Protein AF-A0A0K2RJD0-F1 (afdb_monomer_lite)

Sequence (87 aa):
MFLGLADHFVPSESLPALAEALESSTAEAAVGRFAQEPPASALSGQRKWIDDAYASDDAEEIVARLRNAGGKPLQPPRRSGQSRLQP

Structure (mmCIF, N/CA/C/O backbone):
data_AF-A0A0K2RJD0-F1
#
_entry.id   AF-A0A0K2RJD0-F1
#
loop_
_atom_site.group_PDB
_atom_site.id
_atom_site.type_symbol
_atom_site.label_atom_id
_atom_site.label_alt_id
_atom_site.label_comp_id
_atom_site.label_asym_id
_atom_site.label_entity_id
_atom_site.label_seq_id
_atom_site.pdbx_PDB_ins_code
_atom_site.Cartn_x
_atom_site.Cartn_y
_atom_site.Cartn_z
_atom_site.occupancy
_atom_site.B_iso_or_equiv
_atom_site.auth_seq_id
_atom_site.auth_comp_id
_atom_site.auth_asym_id
_atom_site.auth_atom_id
_atom_site.pdbx_PDB_model_num
ATOM 1 N N . MET A 1 1 ? -8.011 -6.282 -3.684 1.00 57.94 1 MET A N 1
ATOM 2 C CA . MET A 1 1 ? -6.660 -5.943 -3.177 1.00 57.94 1 MET A CA 1
ATOM 3 C C . MET A 1 1 ? -5.595 -6.367 -4.175 1.00 57.94 1 MET A C 1
ATOM 5 O O . MET A 1 1 ? -5.733 -7.437 -4.740 1.00 57.94 1 MET A O 1
ATOM 9 N N . PHE A 1 2 ? -4.586 -5.534 -4.456 1.00 56.25 2 PHE A N 1
ATOM 10 C CA . PHE A 1 2 ? -3.748 -5.699 -5.660 1.00 56.25 2 PHE A CA 1
ATOM 11 C C . PHE A 1 2 ? -2.375 -6.368 -5.438 1.00 56.25 2 PHE A C 1
ATOM 13 O O . PHE A 1 2 ? -1.810 -6.913 -6.383 1.00 56.25 2 PHE A O 1
ATOM 20 N N . LEU A 1 3 ? -1.843 -6.341 -4.209 1.00 60.03 3 LEU A N 1
ATOM 21 C CA . LEU A 1 3 ? -0.483 -6.818 -3.894 1.00 60.03 3 LEU A CA 1
ATOM 22 C C . LEU A 1 3 ? -0.417 -7.780 -2.693 1.00 60.03 3 LEU A C 1
ATOM 24 O O . LEU A 1 3 ? 0.670 -8.188 -2.313 1.00 60.03 3 LEU A O 1
ATOM 28 N N . GLY A 1 4 ? -1.548 -8.090 -2.048 1.00 63.53 4 GLY A N 1
ATOM 29 C CA . GLY A 1 4 ? -1.566 -8.899 -0.817 1.00 63.53 4 GLY A C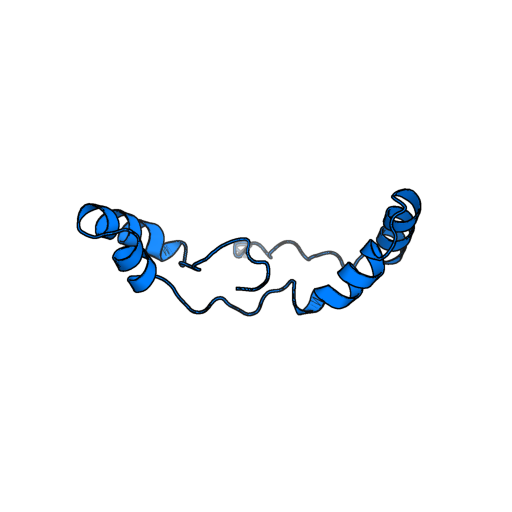A 1
ATOM 30 C C . GLY A 1 4 ? -0.963 -8.217 0.422 1.00 63.53 4 GLY A C 1
ATOM 31 O O . GLY A 1 4 ? -0.776 -8.870 1.435 1.00 63.53 4 GLY A O 1
ATOM 32 N N . LEU A 1 5 ? -0.658 -6.914 0.358 1.00 60.47 5 LEU A N 1
ATOM 33 C CA . LEU A 1 5 ? -0.089 -6.152 1.484 1.00 60.47 5 LEU A CA 1
ATOM 34 C C . LEU A 1 5 ? -1.101 -5.816 2.588 1.00 60.47 5 LEU A C 1
ATOM 36 O O . LEU A 1 5 ? -0.711 -5.387 3.668 1.00 60.47 5 LEU A O 1
ATOM 40 N N . ALA A 1 6 ? -2.389 -5.927 2.296 1.00 71.62 6 ALA A N 1
ATOM 41 C CA . ALA A 1 6 ? -3.454 -5.661 3.245 1.00 71.62 6 ALA A CA 1
ATOM 42 C C . ALA A 1 6 ? -4.668 -6.517 2.876 1.00 71.62 6 ALA A C 1
ATOM 44 O O . ALA A 1 6 ? -4.802 -6.898 1.708 1.00 71.62 6 ALA A O 1
ATOM 45 N N . ASP A 1 7 ? -5.532 -6.757 3.865 1.00 66.50 7 ASP A N 1
ATOM 46 C CA . ASP A 1 7 ? -6.753 -7.569 3.756 1.00 66.50 7 ASP A CA 1
ATOM 47 C C . ASP A 1 7 ? -8.035 -6.724 3.623 1.00 66.50 7 ASP A C 1
ATOM 49 O O . ASP A 1 7 ? -8.989 -7.139 2.966 1.00 66.50 7 ASP A O 1
ATOM 53 N N . HIS A 1 8 ? -8.041 -5.493 4.163 1.00 76.19 8 HIS A N 1
ATOM 54 C CA . HIS A 1 8 ? -9.149 -4.537 4.034 1.00 76.19 8 HIS A CA 1
ATOM 55 C C . HIS A 1 8 ? -8.693 -3.102 3.724 1.00 76.19 8 HIS A C 1
ATOM 57 O O . HIS A 1 8 ? -7.647 -2.648 4.186 1.00 76.19 8 HIS A O 1
ATOM 63 N N . PHE A 1 9 ? -9.487 -2.374 2.933 1.00 76.62 9 PHE A N 1
ATOM 64 C CA . PHE A 1 9 ? -9.306 -0.942 2.682 1.00 76.62 9 PHE A CA 1
ATOM 65 C C . PHE A 1 9 ? -10.355 -0.159 3.473 1.00 76.62 9 PHE A C 1
ATOM 67 O O . PHE A 1 9 ? -11.549 -0.330 3.240 1.00 76.62 9 PHE A O 1
ATOM 74 N N . VAL A 1 10 ? -9.909 0.692 4.398 1.00 78.88 10 VAL A N 1
ATOM 75 C CA . VAL A 1 10 ? -10.775 1.571 5.196 1.00 78.88 10 VAL A CA 1
ATOM 76 C C . VAL A 1 10 ? -10.368 3.025 4.932 1.00 78.88 10 VAL A C 1
ATOM 78 O O . VAL A 1 10 ? -9.178 3.340 5.038 1.00 78.88 10 VAL A O 1
ATOM 81 N N . PRO A 1 11 ? -11.309 3.925 4.594 1.00 78.25 11 PRO A N 1
ATOM 82 C CA . PRO A 1 11 ? -11.013 5.345 4.434 1.00 78.25 11 PRO A CA 1
ATOM 83 C C . PRO A 1 11 ? -10.457 5.955 5.723 1.00 78.25 11 PRO A C 1
ATOM 85 O O . PRO A 1 11 ? -10.974 5.699 6.811 1.00 78.25 11 PRO A O 1
ATOM 88 N N . SER A 1 12 ? -9.449 6.825 5.613 1.00 78.44 12 SER A N 1
ATOM 89 C CA . SER A 1 12 ? -8.827 7.473 6.780 1.00 78.44 12 SER A CA 1
ATOM 90 C C . SER A 1 12 ? -9.822 8.256 7.644 1.00 78.44 12 SER A C 1
ATOM 92 O O . SER A 1 12 ? -9.677 8.308 8.861 1.00 78.44 12 SER A O 1
ATOM 94 N N . GLU A 1 13 ? -10.856 8.830 7.029 1.00 78.75 13 GLU A N 1
ATOM 95 C CA . GLU A 1 13 ? -11.941 9.544 7.716 1.00 78.75 13 GLU A CA 1
ATOM 96 C C . GLU A 1 13 ? -12.800 8.641 8.613 1.00 78.75 13 GLU A C 1
ATOM 98 O O . GLU A 1 13 ? -13.386 9.113 9.581 1.00 78.75 13 GLU A O 1
ATOM 103 N N . SER A 1 14 ? -12.856 7.340 8.319 1.00 78.81 14 SER A N 1
ATOM 104 C CA . SER A 1 14 ? -13.625 6.356 9.085 1.00 78.81 14 SER A CA 1
ATOM 105 C C . SER A 1 14 ? -12.810 5.706 10.207 1.00 78.81 14 SER A C 1
ATOM 107 O O . SER A 1 14 ? -13.367 4.938 10.985 1.00 78.81 14 SER A O 1
ATOM 109 N N . LEU A 1 15 ? -11.512 6.013 10.333 1.00 80.88 15 LEU A N 1
ATOM 110 C CA . LEU A 1 15 ? -10.647 5.444 11.374 1.00 80.88 15 LEU A CA 1
ATOM 111 C C . LEU A 1 15 ? -11.077 5.786 12.812 1.00 80.88 15 LEU A C 1
ATOM 113 O O . LEU A 1 15 ? -11.018 4.884 13.645 1.00 80.88 15 LEU A O 1
ATOM 117 N N . PRO A 1 16 ? -11.538 7.013 13.137 1.00 82.81 16 PRO A N 1
ATOM 118 C CA . PRO A 1 16 ? -12.039 7.312 14.480 1.00 82.81 16 PRO A CA 1
ATOM 119 C C . PRO A 1 16 ? -13.272 6.469 14.831 1.00 82.81 16 PRO A C 1
ATOM 121 O O . PRO A 1 16 ? -13.330 5.872 15.899 1.00 82.81 16 PRO A O 1
ATOM 124 N N . ALA A 1 17 ? -14.211 6.335 13.890 1.00 80.75 17 ALA A N 1
ATOM 125 C CA . ALA A 1 17 ? -15.410 5.517 14.068 1.00 80.75 17 ALA A CA 1
ATOM 126 C C . ALA A 1 17 ? -15.095 4.010 14.126 1.00 80.75 17 ALA A C 1
ATOM 128 O O . ALA A 1 17 ? -15.757 3.263 14.844 1.00 80.75 17 ALA A O 1
ATOM 129 N N . LEU A 1 18 ? -14.065 3.557 13.400 1.00 79.12 18 LEU A N 1
ATOM 130 C CA . LEU A 1 18 ? -13.555 2.190 13.501 1.00 79.12 18 LEU A CA 1
ATOM 131 C C . LEU A 1 18 ? -12.958 1.925 14.889 1.00 79.12 18 LEU A C 1
ATOM 133 O O . LEU A 1 18 ? -13.222 0.870 15.456 1.00 79.12 18 LEU A O 1
ATOM 137 N N . ALA A 1 19 ? -12.185 2.867 15.441 1.00 81.75 19 ALA A N 1
ATOM 138 C CA . ALA A 1 19 ? -11.606 2.740 16.778 1.00 81.75 19 ALA A CA 1
ATOM 139 C C . ALA A 1 19 ? -12.696 2.609 17.854 1.00 81.75 19 ALA A C 1
ATOM 141 O O . ALA A 1 19 ? -12.630 1.691 18.664 1.00 81.75 19 ALA A O 1
ATOM 142 N N . GLU A 1 20 ? -13.744 3.433 17.793 1.00 85.25 20 GLU A N 1
ATOM 143 C CA . GLU A 1 20 ? -14.902 3.322 18.693 1.00 85.25 20 GLU A CA 1
ATOM 144 C C . GLU A 1 20 ? -15.658 1.991 18.519 1.00 85.25 20 GLU A C 1
ATOM 146 O O . GLU A 1 20 ? -16.081 1.357 19.488 1.00 85.25 20 GLU A O 1
ATOM 151 N N . ALA A 1 21 ? -15.814 1.511 17.282 1.00 79.94 21 ALA A N 1
ATOM 152 C CA . ALA A 1 21 ? -16.473 0.232 17.021 1.00 79.94 21 ALA A CA 1
ATOM 153 C C . ALA A 1 21 ? -15.670 -0.973 17.544 1.00 79.94 21 ALA A C 1
ATOM 155 O O . ALA A 1 21 ? -16.267 -1.968 17.957 1.00 79.94 21 ALA A O 1
ATOM 156 N N . LEU A 1 22 ? -14.336 -0.886 17.565 1.00 82.62 22 LEU A N 1
ATOM 157 C CA . LEU A 1 22 ? -13.457 -1.924 18.116 1.00 82.62 22 LEU A CA 1
ATOM 158 C C . LEU A 1 22 ? -13.568 -2.056 19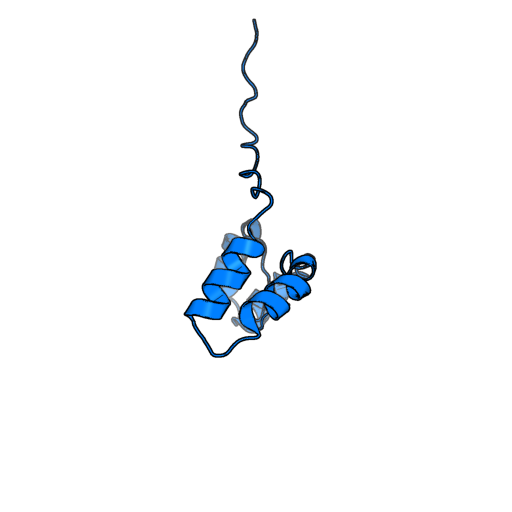.641 1.00 82.62 22 LEU A C 1
ATOM 160 O O . LEU A 1 22 ? -13.288 -3.125 20.174 1.00 82.62 22 LEU A O 1
ATOM 164 N N . GLU A 1 23 ? -14.010 -1.015 20.348 1.00 86.94 23 GLU A N 1
ATOM 165 C CA . GLU A 1 23 ? -14.236 -1.088 21.800 1.00 86.94 23 GLU A CA 1
ATOM 166 C C . GLU A 1 23 ? -15.453 -1.950 22.164 1.00 86.94 23 GLU A C 1
ATOM 168 O O . GLU A 1 23 ? -15.542 -2.477 23.272 1.00 86.94 23 GLU A O 1
ATOM 173 N N . SER A 1 24 ? -16.395 -2.106 21.231 1.00 83.06 24 SER A N 1
ATOM 174 C CA . SER A 1 24 ? -17.690 -2.754 21.469 1.00 83.06 24 SER A CA 1
ATOM 175 C C . SER A 1 24 ? -17.928 -4.013 20.631 1.00 83.06 24 SER A C 1
ATOM 177 O O . SER A 1 24 ? -18.920 -4.708 20.846 1.00 83.06 24 SER A O 1
ATOM 179 N N . SER A 1 25 ? -17.057 -4.316 19.666 1.00 82.12 25 SER A N 1
ATOM 180 C CA . SER A 1 25 ? -17.217 -5.417 18.706 1.00 82.12 25 SER A CA 1
ATOM 181 C C . SER A 1 25 ? -15.879 -6.082 18.377 1.00 82.12 25 SER A C 1
ATOM 183 O O . SER A 1 25 ? -14.811 -5.534 18.631 1.00 82.12 25 SER A O 1
ATOM 185 N N . THR A 1 26 ? -15.924 -7.272 17.773 1.00 81.81 26 THR A N 1
ATOM 186 C CA . THR A 1 26 ? -14.710 -7.947 17.295 1.00 81.81 26 THR A CA 1
ATOM 187 C C . THR A 1 26 ? -14.084 -7.210 16.114 1.00 81.81 26 THR A C 1
ATOM 189 O O . THR A 1 26 ? -14.767 -6.518 15.351 1.00 81.81 26 THR A O 1
ATOM 192 N N . ALA A 1 27 ? -12.775 -7.400 15.935 1.00 77.38 27 ALA A N 1
ATOM 193 C CA . ALA A 1 27 ? -12.019 -6.761 14.866 1.00 77.38 27 ALA A CA 1
ATOM 194 C C . ALA A 1 27 ? -12.581 -7.070 13.473 1.00 77.38 27 ALA A C 1
ATOM 196 O O . ALA A 1 27 ? -12.727 -6.148 12.674 1.00 77.38 27 ALA A O 1
ATOM 197 N N . GLU A 1 28 ? -12.979 -8.315 13.192 1.00 77.00 28 GLU A N 1
ATOM 198 C CA . GLU A 1 28 ? -13.568 -8.655 11.890 1.00 77.00 28 GLU A CA 1
ATOM 199 C C . GLU A 1 28 ? -14.906 -7.945 11.645 1.00 77.00 28 GLU A C 1
ATOM 201 O O . GLU A 1 28 ? -15.156 -7.467 10.539 1.00 77.00 28 GLU A O 1
ATOM 206 N N . ALA A 1 29 ? -15.757 -7.826 12.669 1.00 77.75 29 ALA A N 1
ATOM 207 C CA . ALA A 1 29 ? -17.056 -7.170 12.542 1.00 77.75 29 ALA A CA 1
ATOM 208 C C . ALA A 1 29 ? -16.918 -5.648 12.382 1.00 77.75 29 ALA A C 1
ATOM 210 O O . ALA A 1 29 ? -17.614 -5.043 11.565 1.00 77.75 29 ALA A O 1
ATOM 211 N N . ALA A 1 30 ? -16.001 -5.031 13.132 1.00 80.94 30 ALA A N 1
ATOM 212 C CA . ALA A 1 30 ? -15.713 -3.608 13.025 1.00 80.94 30 ALA A CA 1
ATOM 213 C C . ALA A 1 30 ? -15.084 -3.284 11.662 1.00 80.94 30 ALA A C 1
ATOM 215 O O . ALA A 1 30 ? -15.616 -2.461 10.921 1.00 80.94 30 ALA A O 1
ATOM 216 N N . VAL A 1 31 ? -14.014 -3.982 11.273 1.00 78.94 31 VAL A N 1
ATOM 217 C CA . VAL A 1 31 ? -13.335 -3.751 9.990 1.00 78.94 31 VAL A CA 1
ATOM 218 C C . VAL A 1 31 ? -14.264 -4.041 8.814 1.00 78.94 31 VAL A C 1
ATOM 220 O O . VAL A 1 31 ? -14.333 -3.226 7.901 1.00 78.94 31 VAL A O 1
ATOM 223 N N . GLY A 1 32 ? -15.049 -5.122 8.852 1.00 79.12 32 GLY A N 1
ATOM 224 C CA . GLY A 1 32 ? -16.021 -5.440 7.803 1.00 79.12 32 GLY A CA 1
ATOM 225 C C . GLY A 1 32 ? -17.096 -4.365 7.608 1.00 79.12 32 GLY A C 1
ATOM 226 O O . GLY A 1 32 ? -17.560 -4.162 6.490 1.00 79.12 32 GLY A O 1
ATOM 227 N N . ARG A 1 33 ? -17.459 -3.629 8.667 1.00 78.94 33 ARG A N 1
ATOM 228 C CA . ARG A 1 33 ? -18.457 -2.549 8.608 1.00 78.94 33 ARG A CA 1
ATOM 229 C C . ARG A 1 33 ? -17.937 -1.276 7.937 1.00 78.94 33 ARG A C 1
ATOM 231 O O . ARG A 1 33 ? -18.730 -0.544 7.349 1.00 78.94 33 ARG A O 1
ATOM 238 N N . PHE A 1 34 ? -16.636 -1.009 8.034 1.00 78.81 34 PHE A N 1
ATOM 239 C CA . PHE A 1 34 ? -16.000 0.185 7.462 1.00 78.81 34 PHE A CA 1
ATOM 240 C C . PHE A 1 34 ? -15.147 -0.109 6.222 1.00 78.81 34 PHE A C 1
ATOM 242 O O . PHE A 1 34 ? -14.681 0.825 5.566 1.00 78.81 34 PHE A O 1
ATOM 249 N N . ALA A 1 35 ? -14.940 -1.384 5.888 1.00 81.25 35 ALA A N 1
ATOM 250 C CA . ALA A 1 35 ? -14.242 -1.795 4.684 1.00 81.25 35 ALA A CA 1
ATOM 251 C C . ALA A 1 35 ? -15.022 -1.355 3.439 1.00 81.25 35 ALA A C 1
ATOM 253 O O . ALA A 1 35 ? -16.228 -1.572 3.326 1.00 81.25 35 ALA A O 1
ATOM 254 N N . GLN A 1 36 ? -14.317 -0.752 2.489 1.00 78.38 36 GLN A N 1
ATOM 255 C CA . GLN A 1 36 ? -14.864 -0.340 1.200 1.00 78.38 36 GLN A CA 1
ATOM 256 C C . GLN A 1 36 ? -14.096 -0.993 0.053 1.00 78.38 36 GLN A C 1
ATOM 258 O O . GLN A 1 36 ? -12.956 -1.440 0.220 1.00 78.38 36 GLN A O 1
ATOM 263 N N . GLU A 1 37 ? -14.720 -1.033 -1.127 1.00 70.56 37 GLU A N 1
ATOM 264 C CA . GLU A 1 37 ? -14.055 -1.486 -2.346 1.00 70.56 37 GLU A CA 1
ATOM 265 C C . GLU A 1 37 ? -12.854 -0.566 -2.634 1.00 70.56 37 GLU A C 1
ATOM 267 O O . GLU A 1 37 ? -13.027 0.649 -2.784 1.00 70.56 37 GLU A O 1
ATOM 272 N N . PRO A 1 38 ? -11.621 -1.104 -2.682 1.00 68.44 38 PRO A N 1
ATOM 273 C CA . PRO A 1 38 ? -10.450 -0.283 -2.921 1.00 68.44 38 PRO A CA 1
ATOM 274 C C . PRO A 1 38 ? -10.501 0.315 -4.333 1.00 68.44 38 PRO A C 1
ATOM 276 O O . PRO A 1 38 ? -10.833 -0.393 -5.290 1.00 68.44 38 PRO A O 1
ATOM 279 N N . PRO A 1 39 ? -10.102 1.587 -4.504 1.00 68.19 39 PRO A N 1
ATOM 280 C CA . PRO A 1 39 ? -9.981 2.175 -5.829 1.00 68.19 39 PRO A CA 1
ATOM 281 C C . PRO A 1 39 ? -8.960 1.402 -6.675 1.00 68.19 39 PRO A C 1
ATOM 283 O O . PRO A 1 39 ? -8.053 0.742 -6.154 1.00 68.19 39 PRO A O 1
ATOM 286 N N . ALA A 1 40 ? -9.094 1.506 -8.001 1.00 68.81 40 ALA A N 1
ATOM 287 C CA . ALA A 1 40 ? -8.188 0.854 -8.940 1.00 68.81 40 ALA A CA 1
ATOM 288 C C . ALA A 1 40 ? -6.724 1.179 -8.598 1.00 68.81 40 ALA A C 1
ATOM 290 O O . ALA A 1 40 ? -6.341 2.344 -8.467 1.00 68.81 40 ALA A O 1
ATOM 291 N N . SER A 1 41 ? -5.897 0.144 -8.434 1.00 66.81 41 SER A N 1
ATOM 292 C CA . SER A 1 41 ? -4.507 0.340 -8.031 1.00 66.81 41 SER A CA 1
ATOM 293 C C . SER A 1 41 ? -3.738 1.080 -9.121 1.00 66.81 41 SER A C 1
ATOM 295 O O . SER A 1 41 ? -3.658 0.623 -10.261 1.00 66.81 41 SER A O 1
ATOM 297 N N . ALA A 1 42 ? -3.096 2.189 -8.755 1.00 66.25 42 ALA A N 1
ATOM 298 C CA . ALA A 1 42 ? -2.175 2.898 -9.642 1.00 66.25 42 ALA A CA 1
ATOM 299 C C . ALA A 1 42 ? -0.995 2.014 -10.097 1.00 66.25 42 ALA A C 1
ATOM 301 O O . ALA A 1 42 ? -0.380 2.300 -11.127 1.00 66.25 42 ALA A O 1
ATOM 302 N N . LEU A 1 43 ? -0.699 0.930 -9.364 1.00 64.19 43 LEU A N 1
ATOM 303 C CA . LEU A 1 43 ? 0.287 -0.069 -9.771 1.00 64.19 43 LEU A CA 1
ATOM 304 C C . LEU A 1 43 ? -0.230 -1.019 -10.860 1.00 64.19 43 LEU A C 1
ATOM 306 O O . LEU A 1 43 ? 0.588 -1.541 -11.610 1.00 64.19 43 LEU A O 1
ATOM 310 N N . SER A 1 44 ? -1.546 -1.209 -11.025 1.00 67.94 44 SER A N 1
ATOM 311 C CA . SER A 1 44 ? -2.092 -2.033 -12.119 1.00 67.94 44 SER A CA 1
ATOM 312 C C . SER A 1 44 ? -1.666 -1.524 -13.486 1.00 67.94 44 SER A C 1
ATOM 314 O O . SER A 1 44 ? -1.237 -2.307 -14.327 1.00 67.94 44 SER A O 1
ATOM 316 N N . GLY A 1 45 ? -1.722 -0.205 -13.690 1.00 69.81 45 GLY A N 1
ATOM 317 C CA . GLY A 1 45 ? -1.287 0.424 -14.939 1.00 69.81 45 GLY A CA 1
ATOM 318 C C . GLY A 1 45 ? 0.232 0.457 -15.123 1.00 69.81 45 GLY A C 1
ATOM 319 O O . GLY A 1 45 ? 0.711 0.749 -16.213 1.00 69.81 45 GLY A O 1
ATOM 320 N N . GLN A 1 46 ? 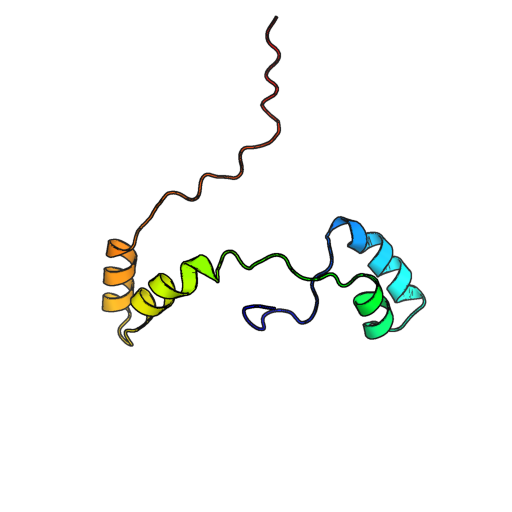0.992 0.163 -14.069 1.00 71.94 46 GLN A N 1
ATOM 321 C CA . GLN A 1 46 ? 2.453 0.209 -14.054 1.00 71.94 46 GLN A CA 1
ATOM 322 C C . GLN A 1 46 ? 3.095 -1.183 -14.040 1.00 71.94 46 GLN A C 1
ATOM 324 O O . GLN A 1 46 ? 4.288 -1.299 -14.292 1.00 71.94 46 GLN A O 1
ATOM 329 N N . ARG A 1 47 ? 2.306 -2.243 -13.822 1.00 75.94 47 ARG A N 1
ATOM 330 C CA . ARG A 1 47 ? 2.790 -3.621 -13.697 1.00 75.94 47 ARG A CA 1
ATOM 331 C C . ARG A 1 47 ? 3.673 -4.041 -14.872 1.00 75.94 47 ARG A C 1
ATOM 333 O O . ARG A 1 47 ? 4.755 -4.547 -14.640 1.00 75.94 47 ARG A O 1
ATOM 340 N N . LYS A 1 48 ? 3.290 -3.724 -16.114 1.00 77.12 48 LYS A N 1
ATOM 341 C CA . LYS A 1 48 ? 4.068 -4.124 -17.297 1.00 77.12 48 LYS A CA 1
ATOM 342 C C . LYS A 1 48 ? 5.520 -3.620 -17.270 1.00 77.12 48 LYS A C 1
ATOM 344 O O . LYS A 1 48 ? 6.428 -4.396 -17.526 1.00 77.12 48 LYS A O 1
ATOM 349 N N . TRP A 1 49 ? 5.748 -2.332 -16.998 1.00 80.31 49 TRP A N 1
ATOM 350 C CA . TRP A 1 49 ? 7.117 -1.801 -17.007 1.00 80.31 49 TRP A CA 1
ATOM 351 C C . TRP A 1 49 ? 7.903 -2.252 -15.774 1.00 80.31 49 TRP A C 1
ATOM 353 O O . TRP A 1 49 ? 9.112 -2.434 -15.869 1.00 80.31 49 TRP A O 1
ATOM 363 N N . ILE A 1 50 ? 7.218 -2.440 -14.639 1.00 81.38 50 ILE A N 1
ATOM 364 C CA . ILE A 1 50 ? 7.817 -2.987 -13.419 1.00 81.38 50 ILE A CA 1
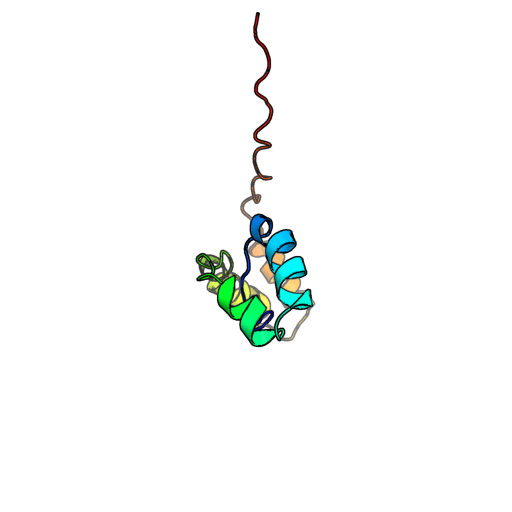ATOM 365 C C . ILE A 1 50 ? 8.302 -4.414 -13.699 1.00 81.38 50 ILE A C 1
ATOM 367 O O . ILE A 1 50 ? 9.470 -4.705 -13.468 1.00 81.38 50 ILE A O 1
ATOM 371 N N . ASP A 1 51 ? 7.454 -5.268 -14.272 1.00 83.44 51 ASP A N 1
ATOM 372 C CA . ASP A 1 51 ? 7.805 -6.646 -14.620 1.00 83.44 51 ASP A CA 1
ATOM 373 C C . ASP A 1 51 ? 8.995 -6.676 -15.597 1.00 83.44 51 ASP A C 1
ATOM 375 O O . ASP A 1 51 ? 9.972 -7.377 -15.350 1.00 83.44 51 ASP A O 1
ATOM 379 N N . ASP A 1 52 ? 8.978 -5.849 -16.650 1.00 81.62 52 ASP A N 1
ATOM 380 C CA . ASP A 1 52 ? 10.073 -5.761 -17.631 1.00 81.62 52 ASP A CA 1
ATOM 381 C C . ASP A 1 52 ? 11.406 -5.290 -16.990 1.00 81.62 52 ASP A C 1
ATOM 383 O O . ASP A 1 52 ? 12.489 -5.775 -17.342 1.00 81.62 52 ASP A O 1
ATOM 387 N N . ALA A 1 53 ? 11.347 -4.352 -16.035 1.00 81.69 53 ALA A N 1
ATOM 388 C CA . ALA A 1 53 ? 12.524 -3.797 -15.361 1.00 81.69 53 ALA A CA 1
ATOM 389 C C . ALA A 1 53 ? 13.149 -4.761 -14.340 1.00 81.69 53 ALA A C 1
ATOM 391 O O . ALA A 1 53 ? 14.371 -4.774 -14.194 1.00 81.69 53 ALA A O 1
ATOM 392 N N . TYR A 1 54 ? 12.329 -5.571 -13.666 1.00 80.94 54 TYR A N 1
ATOM 393 C CA . TYR A 1 54 ? 12.754 -6.527 -12.637 1.00 80.94 54 TYR A CA 1
ATOM 394 C C . TYR A 1 54 ? 12.880 -7.975 -13.145 1.00 80.94 54 TYR A C 1
ATOM 396 O O . TYR A 1 54 ? 13.146 -8.873 -12.357 1.00 80.94 54 TYR A O 1
ATOM 404 N N . ALA A 1 55 ? 12.739 -8.221 -14.452 1.00 86.69 55 ALA A N 1
ATOM 405 C CA . ALA A 1 55 ? 12.842 -9.558 -15.052 1.00 86.69 55 ALA A CA 1
ATOM 406 C C . ALA A 1 55 ? 14.265 -10.162 -15.078 1.00 86.69 55 ALA A C 1
ATOM 408 O O . ALA A 1 55 ? 14.447 -11.241 -15.637 1.00 86.69 55 ALA A O 1
ATOM 409 N N . SER A 1 56 ? 15.280 -9.460 -14.570 1.00 82.75 56 SER A N 1
ATOM 410 C CA . SER A 1 56 ? 16.662 -9.951 -14.514 1.00 82.75 56 SER A CA 1
ATOM 411 C C . SER A 1 56 ? 17.023 -10.354 -13.089 1.00 82.75 56 SER A C 1
ATOM 413 O O . SER A 1 56 ? 16.644 -9.658 -12.156 1.00 82.75 56 SER A O 1
ATOM 415 N N . ASP A 1 57 ? 17.807 -11.418 -12.926 1.00 81.94 57 ASP A N 1
ATOM 416 C CA . ASP A 1 57 ? 18.367 -11.831 -11.631 1.00 81.94 57 ASP A CA 1
ATOM 417 C C . ASP A 1 57 ? 19.666 -11.078 -11.273 1.00 81.94 57 ASP A C 1
ATOM 419 O O . ASP A 1 57 ? 20.213 -11.249 -10.182 1.00 81.94 57 ASP A O 1
ATOM 423 N N . ASP A 1 58 ? 20.164 -10.231 -12.181 1.00 87.81 58 ASP A N 1
ATOM 424 C CA . ASP A 1 58 ? 21.349 -9.399 -11.973 1.00 87.81 58 ASP A CA 1
ATOM 425 C C . ASP A 1 58 ? 20.972 -7.961 -11.582 1.00 87.81 58 ASP A C 1
ATOM 427 O O . ASP A 1 58 ? 20.230 -7.266 -12.286 1.00 87.81 58 ASP A O 1
ATOM 431 N N . ALA A 1 59 ? 21.507 -7.499 -10.450 1.00 84.81 59 ALA A N 1
ATOM 432 C CA . ALA A 1 59 ? 21.208 -6.180 -9.905 1.00 84.81 59 ALA A CA 1
ATOM 433 C C . ALA A 1 59 ? 21.732 -5.023 -10.776 1.00 84.81 59 ALA A C 1
ATOM 435 O O . ALA A 1 59 ? 21.080 -3.977 -10.841 1.00 84.81 59 ALA A O 1
ATOM 436 N N . GLU A 1 60 ? 22.871 -5.178 -11.457 1.00 87.81 60 GLU A N 1
ATOM 437 C CA . GLU A 1 60 ? 23.397 -4.152 -12.365 1.00 87.81 60 GLU A CA 1
ATOM 438 C C . GLU A 1 60 ? 22.495 -4.009 -13.593 1.00 87.81 60 GLU A C 1
ATOM 440 O O . GLU A 1 60 ? 22.166 -2.890 -14.004 1.00 87.81 60 GLU A O 1
ATOM 445 N N . GLU A 1 61 ? 22.012 -5.135 -14.120 1.00 83.44 61 GLU A N 1
ATOM 446 C CA . GLU A 1 61 ? 21.067 -5.168 -15.233 1.00 83.44 61 GLU A CA 1
ATOM 447 C C . GLU A 1 61 ? 19.710 -4.548 -14.851 1.00 83.44 61 GLU A C 1
ATOM 449 O O . GLU A 1 61 ? 19.175 -3.729 -15.606 1.00 83.44 61 GLU A O 1
ATOM 454 N N . ILE A 1 62 ? 19.171 -4.858 -13.663 1.00 84.88 62 ILE A N 1
ATOM 455 C CA . ILE A 1 62 ? 17.948 -4.218 -13.147 1.00 84.88 62 ILE A CA 1
ATOM 456 C C . ILE A 1 62 ? 18.136 -2.696 -13.094 1.00 84.88 62 ILE A C 1
ATOM 458 O O . ILE A 1 62 ? 17.292 -1.942 -13.580 1.00 84.88 62 ILE A O 1
ATOM 462 N N . VAL A 1 63 ? 19.254 -2.211 -12.545 1.00 84.62 63 VAL A N 1
ATOM 463 C CA . VAL A 1 63 ? 19.525 -0.768 -12.438 1.00 84.62 63 VAL A CA 1
ATOM 464 C C . VAL A 1 63 ? 19.667 -0.116 -13.817 1.00 84.62 63 VAL A C 1
ATOM 466 O O . VAL A 1 63 ? 19.169 0.996 -14.019 1.00 84.62 63 VAL A O 1
ATOM 469 N N . ALA A 1 64 ? 20.300 -0.785 -14.784 1.00 84.38 64 ALA A N 1
ATOM 470 C CA . ALA A 1 64 ? 20.394 -0.300 -16.160 1.00 84.38 64 ALA A CA 1
ATOM 471 C C . ALA A 1 64 ? 19.007 -0.181 -16.818 1.00 84.38 64 ALA A C 1
ATOM 473 O O . ALA A 1 64 ? 18.685 0.857 -17.406 1.00 84.38 64 ALA A O 1
ATOM 474 N N . ARG A 1 65 ? 18.151 -1.197 -16.654 1.00 81.88 65 ARG A N 1
ATOM 475 C CA . ARG A 1 65 ? 16.768 -1.203 -17.155 1.00 81.88 65 ARG A CA 1
ATOM 476 C C . ARG A 1 65 ? 15.906 -0.142 -16.477 1.00 81.88 65 ARG A C 1
ATOM 478 O O . ARG A 1 65 ? 15.180 0.564 -17.169 1.00 81.88 65 ARG A O 1
ATOM 485 N N . LEU A 1 66 ? 16.039 0.050 -15.163 1.00 82.38 66 LEU A N 1
ATOM 486 C CA . LEU A 1 66 ? 15.347 1.105 -14.411 1.00 82.38 66 LEU A CA 1
ATOM 487 C C . LEU A 1 66 ? 15.756 2.510 -14.864 1.00 82.38 66 LEU A C 1
ATOM 489 O O . LEU A 1 66 ? 14.904 3.386 -14.993 1.00 82.38 66 LEU A O 1
ATOM 493 N N . ARG A 1 67 ? 17.045 2.738 -15.137 1.00 81.62 67 ARG A N 1
ATOM 494 C CA . ARG A 1 67 ? 17.528 4.022 -15.672 1.00 81.62 67 ARG A CA 1
ATOM 495 C C . ARG A 1 67 ? 16.997 4.289 -17.073 1.00 81.62 67 ARG A C 1
ATOM 497 O O . ARG A 1 67 ? 16.629 5.422 -17.360 1.00 81.62 67 ARG A O 1
ATOM 504 N N . ASN A 1 68 ? 16.917 3.259 -17.912 1.00 78.38 68 ASN A N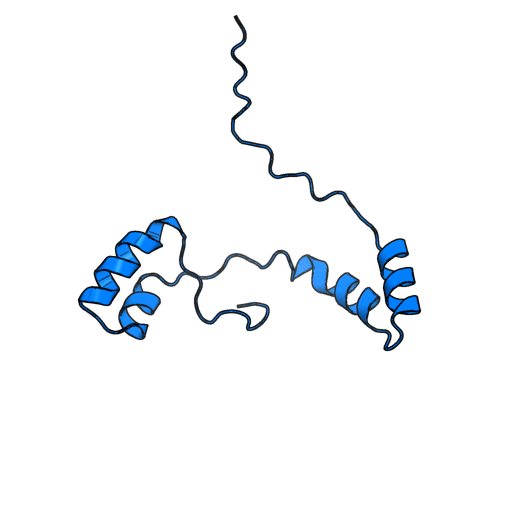 1
ATOM 505 C CA . ASN A 1 68 ? 16.322 3.367 -19.242 1.00 78.38 68 ASN A CA 1
ATOM 506 C C . ASN A 1 68 ? 14.789 3.540 -19.185 1.00 78.38 68 ASN A C 1
ATOM 508 O O . ASN A 1 68 ? 14.199 4.180 -20.049 1.00 78.38 68 ASN A O 1
ATOM 512 N N . ALA A 1 69 ? 14.141 3.005 -18.146 1.00 72.69 69 ALA A N 1
ATOM 513 C CA . ALA A 1 69 ? 12.711 3.169 -17.894 1.00 72.69 69 ALA A CA 1
ATOM 514 C C . ALA A 1 69 ? 12.347 4.524 -17.245 1.00 72.69 69 ALA A C 1
ATOM 516 O O . ALA A 1 69 ? 11.180 4.922 -17.267 1.00 72.69 69 ALA A O 1
ATOM 517 N N . GLY A 1 70 ? 13.313 5.244 -16.662 1.00 58.66 70 GLY A N 1
ATOM 518 C CA . GLY A 1 70 ? 13.089 6.521 -15.980 1.00 58.66 70 GLY A CA 1
ATOM 519 C C . GLY A 1 70 ? 12.724 7.646 -16.956 1.00 58.66 70 GLY A C 1
ATOM 520 O O . GLY A 1 70 ? 13.461 7.947 -17.880 1.00 58.66 70 GLY A O 1
ATOM 521 N N . GLY A 1 71 ? 11.631 8.385 -16.818 1.00 54.72 71 GLY A N 1
ATOM 522 C CA . GLY A 1 71 ? 10.558 8.376 -15.838 1.00 54.72 71 GLY A CA 1
ATOM 523 C C . GLY A 1 71 ? 9.745 9.647 -16.083 1.00 54.72 71 GLY A C 1
ATOM 524 O O . GLY A 1 71 ? 10.297 10.748 -16.097 1.00 54.72 71 GLY A O 1
ATOM 525 N N . LYS A 1 72 ? 8.433 9.538 -16.312 1.00 47.53 72 LYS A N 1
ATOM 526 C CA . LYS A 1 72 ? 7.570 10.726 -16.268 1.00 47.53 72 LYS A CA 1
ATOM 527 C C . LYS A 1 72 ? 7.595 11.213 -14.817 1.00 47.53 72 LYS A C 1
ATOM 529 O O . LYS A 1 72 ? 7.279 10.402 -13.945 1.00 47.53 72 LYS A O 1
ATOM 534 N N . PRO A 1 73 ? 7.964 12.473 -14.518 1.00 44.16 73 PRO A N 1
ATOM 535 C CA . PRO A 1 73 ? 7.928 12.947 -13.145 1.00 44.16 73 PRO A CA 1
ATOM 536 C C . PRO A 1 73 ? 6.505 12.751 -12.628 1.00 44.16 73 PRO A C 1
ATOM 538 O O . PRO A 1 73 ? 5.543 13.258 -13.217 1.00 44.16 73 PRO A O 1
ATOM 541 N N . LEU A 1 74 ? 6.369 11.971 -11.553 1.00 48.31 74 LEU A N 1
ATOM 542 C CA . LEU A 1 74 ? 5.153 11.957 -10.760 1.00 48.31 74 LEU A CA 1
ATOM 543 C C . LEU A 1 74 ? 4.993 13.395 -10.274 1.00 48.31 74 LEU A C 1
ATOM 545 O O . LEU A 1 74 ? 5.738 13.852 -9.409 1.00 48.31 74 LEU A O 1
ATOM 549 N N . GLN A 1 75 ? 4.096 14.139 -10.921 1.00 47.97 75 GLN A N 1
ATOM 550 C CA . GLN A 1 75 ? 3.768 15.500 -10.519 1.00 47.97 75 GLN A CA 1
ATOM 551 C C . GLN A 1 75 ? 3.441 15.421 -9.025 1.00 47.97 75 GLN A C 1
ATOM 553 O O . GLN A 1 75 ? 2.545 14.644 -8.671 1.00 47.97 75 GLN A O 1
ATOM 558 N N . PRO A 1 76 ? 4.156 16.151 -8.148 1.00 42.38 76 PRO A N 1
ATOM 559 C CA . PRO A 1 76 ? 3.797 16.170 -6.742 1.00 42.38 76 PRO A CA 1
ATOM 560 C C . PRO A 1 76 ? 2.318 16.560 -6.651 1.00 42.38 76 PRO A C 1
ATOM 562 O O . PRO A 1 76 ? 1.876 17.387 -7.464 1.00 42.38 76 PRO A O 1
ATOM 565 N N . PRO A 1 77 ? 1.535 15.961 -5.732 1.00 42.03 77 PRO A N 1
ATOM 566 C CA . PRO A 1 77 ? 0.127 16.299 -5.590 1.00 42.03 77 PRO A CA 1
ATOM 567 C C . PRO A 1 77 ? 0.037 17.818 -5.500 1.00 42.03 77 PRO A C 1
ATOM 569 O O . PRO A 1 77 ? 0.663 18.433 -4.630 1.00 42.03 77 PRO A O 1
ATOM 572 N N . ARG A 1 78 ? -0.646 18.440 -6.471 1.00 46.56 78 ARG A N 1
ATOM 573 C CA . ARG A 1 78 ? -0.840 19.890 -6.479 1.00 46.56 78 ARG A CA 1
ATOM 574 C C .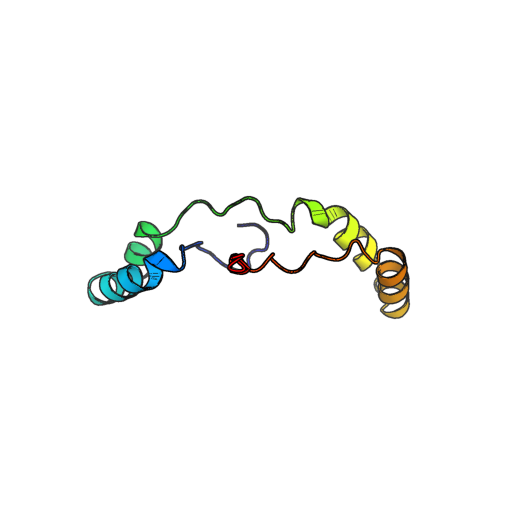 ARG A 1 78 ? -1.461 20.223 -5.129 1.00 46.56 78 ARG A C 1
ATOM 576 O O . ARG A 1 78 ? -2.588 19.811 -4.884 1.00 46.56 78 ARG A O 1
ATOM 583 N N . ARG A 1 79 ? -0.717 20.902 -4.243 1.00 46.09 79 ARG A N 1
ATOM 584 C CA . ARG A 1 79 ? -1.246 21.369 -2.955 1.00 46.09 79 ARG A CA 1
ATOM 585 C C . ARG A 1 79 ? -2.466 22.228 -3.272 1.00 46.09 79 ARG A C 1
ATOM 587 O O . ARG A 1 79 ? -2.322 23.357 -3.744 1.00 46.09 79 ARG A O 1
ATOM 594 N N . SER A 1 80 ? -3.650 21.669 -3.052 1.00 50.41 80 SER A N 1
ATOM 595 C CA . SER A 1 80 ? -4.929 22.364 -2.979 1.00 50.41 80 SER A CA 1
ATOM 596 C C . SER A 1 80 ? -4.807 23.365 -1.833 1.00 50.41 80 SER A C 1
ATOM 598 O O . SER A 1 80 ? -5.002 23.042 -0.669 1.00 50.41 80 SER A O 1
ATOM 600 N N . GLY A 1 81 ? -4.310 24.556 -2.155 1.00 55.84 81 GLY A N 1
ATOM 601 C CA . GLY A 1 81 ? -3.933 25.556 -1.158 1.00 55.84 81 GLY A CA 1
ATOM 602 C C . GLY A 1 81 ? -3.264 26.810 -1.716 1.00 55.84 81 GLY A C 1
ATOM 603 O O . GLY A 1 81 ? -3.173 27.801 -1.006 1.00 55.84 81 GLY A O 1
ATOM 604 N N . GLN A 1 82 ? -2.859 26.840 -2.990 1.00 50.62 82 GLN A N 1
ATOM 605 C CA . GLN A 1 82 ? -2.465 28.090 -3.657 1.00 50.62 82 GLN A CA 1
ATOM 606 C C . GLN A 1 82 ? -3.708 28.843 -4.170 1.00 50.62 82 GLN A C 1
ATOM 608 O O . GLN A 1 82 ? -3.772 29.226 -5.335 1.00 50.62 82 GLN A O 1
ATOM 613 N N . SER A 1 83 ? -4.704 29.069 -3.306 1.00 50.25 83 SER A N 1
ATOM 614 C CA . SER A 1 83 ? -5.644 30.176 -3.506 1.00 50.25 83 SER A CA 1
ATOM 615 C C . SER A 1 83 ? -4.907 31.438 -3.071 1.00 50.25 83 SER A C 1
ATOM 617 O O . SER A 1 83 ? -5.087 31.951 -1.969 1.00 50.25 83 SER A O 1
ATOM 619 N N . ARG A 1 84 ? -3.956 31.862 -3.909 1.00 50.22 84 ARG A N 1
ATOM 620 C CA . ARG A 1 84 ? -3.254 33.127 -3.739 1.00 50.22 84 ARG A CA 1
ATOM 621 C C . ARG A 1 84 ? -4.291 34.219 -3.967 1.00 50.22 84 ARG A C 1
ATOM 623 O O . ARG A 1 84 ? -4.732 34.439 -5.090 1.00 50.22 84 ARG A O 1
ATOM 630 N N . LEU A 1 85 ? -4.682 34.833 -2.856 1.00 50.78 85 LEU A N 1
ATOM 631 C CA . LEU A 1 85 ? -5.157 36.203 -2.744 1.00 50.78 85 LEU A CA 1
ATOM 632 C C . LEU A 1 85 ? -4.560 37.049 -3.888 1.00 50.78 85 LEU A C 1
ATOM 634 O O . LEU A 1 85 ? -3.343 37.247 -3.934 1.00 50.78 85 LEU A O 1
ATOM 638 N N . GLN A 1 86 ? -5.396 37.489 -4.825 1.00 44.12 86 GLN A N 1
ATOM 639 C CA . GLN A 1 86 ? -5.087 38.634 -5.677 1.00 44.12 86 GLN A CA 1
ATOM 640 C C . GLN A 1 86 ? -5.954 39.796 -5.172 1.00 44.12 86 GLN A C 1
ATOM 642 O O . GLN A 1 86 ? -7.155 39.571 -4.997 1.00 44.12 86 GLN A O 1
ATOM 647 N N . PRO A 1 87 ? -5.378 40.970 -4.855 1.00 59.81 87 PRO A N 1
ATOM 648 C CA . PRO A 1 87 ? -6.144 42.209 -4.757 1.00 59.81 87 PRO A CA 1
ATOM 649 C C . PRO A 1 87 ? -6.619 42.681 -6.137 1.00 59.81 87 PRO A C 1
ATOM 651 O O . PRO A 1 87 ? -5.946 42.348 -7.142 1.00 59.81 87 PRO A O 1
#

Secondary structure (DSSP, 8-state):
--SSS-S----GGGHHHHHHHHHHS-HHHHHHHH--PPPPPTTTTTHHHHHHHH--S-HHHHHHHHHHH-----PPP--TT------

Radius of gyration: 20.31 Å; chains: 1; bounding box: 42×54×41 Å

Foldseek 3Di:
DPPPPDDFDADPVCVVVLVVVVVPDPNCVSRVVRGDDDPDDPCVVVVVLVCVLPVDPDPVSSVVSVVVVDDDPPPPPPPPPPPDDDD

pLDDT: mean 71.49, std 13.25, range [42.03, 87.81]